Protein AF-A0A955ITH9-F1 (afdb_monomer)

Secondary structure (DSSP, 8-state):
--SGGG--S-S--B-SSSSS----SSS--TT-EEEE--EEEEGGGTEEEE--EEEEEETTEEEESSTTS--SHHHHHHHH--

Sequence (82 aa):
AGYGDTFVHGIGHQLGLEVHDVTPDGPLKAGMIVTVEPGVYLADRRIGVRIEDDILVTAKGHQNLSRKIPRTITEIEAIASS

Radius of gyration: 15.22 Å; Cα contacts (8 Å, |Δi|>4): 121; chains: 1; bounding box: 33×30×33 Å

Foldseek 3Di:
DAPPVQFPDDQKAWPDPDRRDDDDDDDDDAQTKIKGKHKGHDVVVRDIDIDIWIWGQHPVGIDTPCVVDDDDPVVVCVVVVD

Mean predicted aligned error: 3.48 Å

pLDDT: mean 94.95, std 7.86, range [50.72, 98.75]

Nearest PDB structures (foldseek):
  3ig4-assembly1_A  TM=9.713E-01  e=9.142E-06  Bacillus anthracis
  5xev-assembly1_A-2  TM=8.424E-01  e=9.299E-04  Deinococcus radiodurans R1 = ATCC 13939 = DSM 20539
  4b28-assembly1_A-2  TM=8.005E-01  e=4.169E-02  Roseobacter denitrificans OCh 114
  4eeb-assembly1_B  TM=4.150E-01  e=4.240E+00  Thermotoga maritima
  8t8q-assembly1_A  TM=3.526E-01  e=2.228E+00  Homo sapiens

Solvent-accessible surface area (backbone atoms only — not comparable to full-atom values): 5093 Å² total; per-residue (Å²): 132,63,72,58,91,30,30,85,71,70,58,55,46,30,45,68,97,39,80,79,26,86,75,74,88,78,78,92,50,60,78,42,35,30,42,46,37,59,45,46,46,41,75,95,75,76,45,70,52,69,57,71,42,44,34,38,31,41,92,89,52,71,44,69,74,50,70,86,58,70,80,49,70,70,54,43,53,61,67,72,74,110

Structure (mmCIF, N/CA/C/O backbone):
data_AF-A0A955ITH9-F1
#
_entry.id   AF-A0A955ITH9-F1
#
loop_
_atom_site.group_PDB
_atom_site.id
_atom_site.type_symbol
_atom_site.label_atom_id
_atom_site.label_alt_id
_atom_site.label_comp_id
_atom_site.label_asym_id
_atom_site.label_entity_id
_atom_site.label_seq_id
_atom_site.pdbx_PDB_ins_code
_atom_site.Cartn_x
_atom_site.Cartn_y
_atom_site.Cartn_z
_atom_site.occupancy
_atom_site.B_iso_or_equiv
_atom_site.auth_seq_id
_atom_site.auth_comp_id
_atom_site.auth_asym_id
_atom_site.auth_atom_id
_atom_site.pdbx_PDB_model_num
ATOM 1 N N . ALA A 1 1 ? 8.549 -11.464 5.550 1.00 50.72 1 ALA A N 1
ATOM 2 C CA . ALA A 1 1 ? 7.865 -10.155 5.629 1.00 50.72 1 ALA A CA 1
ATOM 3 C C . ALA A 1 1 ? 6.385 -10.424 5.437 1.00 50.72 1 ALA A C 1
ATOM 5 O O . ALA A 1 1 ? 6.075 -11.358 4.712 1.00 50.72 1 ALA A O 1
ATOM 6 N N . GLY A 1 2 ? 5.500 -9.707 6.126 1.00 58.12 2 GLY A N 1
ATOM 7 C CA . GLY A 1 2 ? 4.154 -10.231 6.348 1.00 58.12 2 GLY A CA 1
ATOM 8 C C . GLY A 1 2 ? 4.168 -11.231 7.505 1.00 58.12 2 GLY A C 1
ATOM 9 O O . GLY A 1 2 ? 5.146 -11.948 7.706 1.00 58.12 2 GLY A O 1
ATOM 10 N N . TYR A 1 3 ? 3.141 -11.163 8.335 1.00 80.31 3 TYR A N 1
ATOM 11 C CA . TYR A 1 3 ? 3.000 -11.698 9.690 1.00 80.31 3 TYR A CA 1
ATOM 12 C C . TYR A 1 3 ? 2.931 -13.250 9.736 1.00 80.31 3 TYR A C 1
ATOM 14 O O . TYR A 1 3 ? 1.991 -13.841 10.265 1.00 80.31 3 TYR A O 1
ATOM 22 N N . GLY A 1 4 ? 3.919 -13.927 9.139 1.00 87.19 4 GLY A N 1
ATOM 23 C CA . GLY A 1 4 ? 3.936 -15.377 8.928 1.00 87.19 4 GLY A CA 1
ATOM 24 C C . GLY A 1 4 ? 2.769 -15.840 8.054 1.00 87.19 4 GLY A C 1
ATOM 25 O O . GLY A 1 4 ? 2.352 -15.125 7.144 1.00 87.19 4 GLY A O 1
ATOM 26 N N . ASP A 1 5 ? 2.196 -16.992 8.397 1.00 89.81 5 ASP A N 1
ATOM 27 C CA . ASP A 1 5 ? 1.066 -17.617 7.686 1.00 89.81 5 ASP A CA 1
ATOM 28 C C . ASP A 1 5 ? -0.221 -16.773 7.689 1.00 89.81 5 ASP A C 1
ATOM 30 O O . ASP A 1 5 ? -1.187 -17.099 7.007 1.00 89.81 5 ASP A O 1
ATOM 34 N N . THR A 1 6 ? -0.254 -15.679 8.454 1.00 93.12 6 THR A N 1
ATOM 35 C CA . THR A 1 6 ? -1.412 -14.774 8.530 1.00 93.12 6 THR A CA 1
ATOM 36 C C . THR A 1 6 ? -1.354 -13.635 7.508 1.00 93.12 6 THR A C 1
ATOM 38 O O . THR A 1 6 ? -2.307 -12.867 7.396 1.00 93.12 6 THR A O 1
ATOM 41 N N . PHE A 1 7 ? -0.268 -13.535 6.732 1.00 94.88 7 PHE A N 1
ATOM 42 C CA . PHE A 1 7 ? -0.136 -12.649 5.574 1.00 94.88 7 PHE A CA 1
ATOM 43 C C . PHE A 1 7 ? -0.159 -13.500 4.301 1.00 94.88 7 PHE A C 1
ATOM 45 O O . PHE A 1 7 ? 0.837 -14.115 3.932 1.00 94.88 7 PHE A O 1
ATOM 52 N N . VAL A 1 8 ? -1.325 -13.579 3.659 1.00 93.62 8 VAL A N 1
ATOM 53 C CA . VAL A 1 8 ? -1.652 -14.666 2.712 1.00 93.62 8 VAL A CA 1
ATOM 54 C C . VAL A 1 8 ? -1.635 -14.257 1.235 1.00 93.62 8 VAL A C 1
ATOM 56 O O . VAL A 1 8 ? -2.064 -15.027 0.380 1.00 93.62 8 VAL A O 1
ATOM 59 N N . HIS A 1 9 ? -1.172 -13.049 0.916 1.00 94.69 9 HIS A N 1
ATOM 60 C CA . HIS A 1 9 ? -1.134 -12.519 -0.451 1.00 94.69 9 HIS A CA 1
ATOM 61 C C . HIS A 1 9 ? 0.134 -11.688 -0.700 1.00 94.69 9 HIS A C 1
ATOM 63 O O . HIS A 1 9 ? 0.985 -11.571 0.178 1.00 94.69 9 HIS A O 1
ATOM 69 N N . GLY A 1 10 ? 0.301 -11.155 -1.915 1.00 93.38 10 GLY A N 1
ATOM 70 C CA . GLY A 1 10 ? 1.394 -10.232 -2.241 1.00 93.38 10 GLY A CA 1
ATOM 71 C C . GLY A 1 10 ? 1.231 -8.869 -1.556 1.00 93.38 10 GLY A C 1
ATOM 72 O O . GLY A 1 10 ? 0.152 -8.532 -1.089 1.00 93.38 10 GLY A O 1
ATOM 73 N N . ILE A 1 11 ? 2.301 -8.071 -1.499 1.00 95.25 11 ILE A N 1
ATOM 74 C CA . ILE A 1 11 ? 2.264 -6.726 -0.889 1.00 95.25 11 ILE A CA 1
ATOM 75 C C . ILE A 1 11 ? 1.584 -5.666 -1.774 1.00 95.25 11 ILE A C 1
ATOM 77 O O . ILE A 1 11 ? 1.341 -4.562 -1.298 1.00 95.25 11 ILE A O 1
ATOM 81 N N . GLY A 1 12 ? 1.318 -5.977 -3.042 1.00 96.56 12 GLY A N 1
ATOM 82 C CA . GLY A 1 12 ? 0.671 -5.084 -3.999 1.00 96.56 12 GLY A CA 1
ATOM 83 C C . GLY A 1 12 ? 0.862 -5.530 -5.443 1.00 96.56 12 GLY A C 1
ATOM 84 O O . GLY A 1 12 ? 1.511 -6.548 -5.713 1.00 96.56 12 GLY A O 1
ATOM 85 N N . HIS A 1 13 ? 0.315 -4.747 -6.367 1.00 98.19 13 HIS A N 1
ATOM 86 C CA . HIS A 1 13 ? 0.337 -4.976 -7.813 1.00 98.19 13 HIS A CA 1
ATOM 87 C C . HIS A 1 13 ? 0.452 -3.646 -8.582 1.00 98.19 13 HIS A C 1
ATOM 89 O O . HIS A 1 13 ? 0.326 -2.570 -7.999 1.00 98.19 13 HIS A O 1
ATOM 95 N N . GLN A 1 14 ? 0.715 -3.699 -9.895 1.00 98.38 14 GLN A N 1
ATOM 96 C CA . GLN A 1 14 ? 0.602 -2.507 -10.749 1.00 98.38 14 GLN A CA 1
ATOM 97 C C . GLN A 1 14 ? -0.862 -2.074 -10.856 1.00 98.38 14 GLN A C 1
ATOM 99 O O . GLN A 1 14 ? -1.760 -2.918 -10.869 1.00 98.38 14 GLN A O 1
ATOM 104 N N . LEU A 1 15 ? -1.082 -0.766 -10.957 1.00 98.56 15 LEU A N 1
ATOM 105 C CA . LEU A 1 15 ? -2.402 -0.164 -11.105 1.00 98.56 15 LEU A CA 1
ATOM 106 C C . LEU A 1 15 ? -2.404 0.800 -12.294 1.00 98.56 15 LEU A C 1
ATOM 108 O O . LEU A 1 15 ? -1.504 1.633 -12.431 1.00 98.56 15 LEU A O 1
ATOM 112 N N . GLY A 1 16 ? -3.437 0.720 -13.128 1.00 97.50 16 GLY A N 1
ATOM 113 C CA . GLY A 1 16 ? -3.580 1.591 -14.288 1.00 97.50 16 GLY A CA 1
ATOM 114 C C . GLY A 1 16 ? -4.965 1.494 -14.907 1.00 97.50 16 GLY A C 1
ATOM 115 O O . GLY A 1 16 ? -5.947 1.852 -14.261 1.00 97.50 16 GLY A O 1
ATOM 116 N N . LEU A 1 17 ? -5.052 1.071 -16.171 1.00 97.44 17 LEU A N 1
ATOM 117 C CA . LEU A 1 17 ? -6.360 0.897 -16.825 1.00 97.44 17 LEU A CA 1
ATOM 118 C C . LEU A 1 17 ? -7.132 -0.283 -16.229 1.00 97.44 17 LEU A C 1
ATOM 120 O O . LEU A 1 17 ? -8.351 -0.212 -16.091 1.00 97.44 17 LEU A O 1
ATOM 124 N N . GLU A 1 18 ? -6.406 -1.330 -15.849 1.00 97.88 18 GLU A N 1
ATOM 125 C CA . GLU A 1 18 ? -6.927 -2.464 -15.098 1.00 97.88 18 GLU A CA 1
ATOM 126 C C . GLU A 1 18 ? -6.570 -2.327 -13.616 1.00 97.88 18 GLU A C 1
ATOM 128 O O . GLU A 1 18 ? -5.559 -1.716 -13.253 1.00 97.88 18 GLU A O 1
ATOM 133 N N . VAL A 1 19 ? -7.393 -2.930 -12.752 1.00 97.75 19 VAL A N 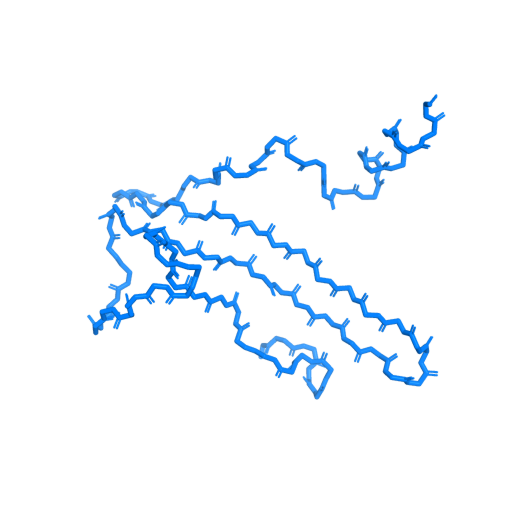1
ATOM 134 C CA . VAL A 1 19 ? -7.150 -2.934 -11.300 1.00 97.75 19 VAL A CA 1
ATOM 135 C C . VAL A 1 19 ? -5.836 -3.658 -10.999 1.00 97.75 19 VAL A C 1
ATOM 137 O O . VAL A 1 19 ? -4.970 -3.116 -10.325 1.00 97.75 19 VAL A O 1
ATOM 140 N N . HIS A 1 20 ? -5.658 -4.850 -11.572 1.00 98.06 20 HIS A N 1
ATOM 141 C CA . HIS A 1 20 ? -4.380 -5.558 -11.619 1.00 98.06 20 HIS A CA 1
ATOM 142 C C . HIS A 1 20 ? -3.763 -5.360 -13.005 1.00 98.06 20 HIS A C 1
ATOM 144 O O . HIS A 1 20 ? -3.992 -6.166 -13.909 1.00 98.06 20 HIS A O 1
ATOM 150 N N . ASP A 1 21 ? -3.024 -4.268 -13.183 1.00 98.06 21 ASP A N 1
ATOM 151 C CA . ASP A 1 21 ? -2.431 -3.941 -14.479 1.00 98.06 21 ASP A CA 1
ATOM 152 C C . ASP A 1 21 ? -1.202 -4.816 -14.786 1.00 98.06 21 ASP A C 1
ATOM 154 O O . ASP A 1 21 ? -0.631 -5.494 -13.921 1.00 98.06 21 ASP A O 1
ATOM 158 N N . VAL A 1 22 ? -0.787 -4.810 -16.052 1.00 96.81 22 VAL A N 1
ATOM 159 C CA . VAL A 1 22 ? 0.363 -5.570 -16.540 1.00 96.81 22 VAL A CA 1
ATOM 160 C C . VAL A 1 22 ? 1.598 -5.224 -15.715 1.00 96.81 22 VAL A C 1
ATOM 162 O O . VAL A 1 22 ? 1.988 -4.065 -15.596 1.00 96.81 22 VAL A O 1
ATOM 165 N N . THR A 1 23 ? 2.252 -6.253 -15.178 1.00 95.31 23 THR A N 1
ATOM 166 C CA . THR A 1 23 ? 3.502 -6.095 -14.434 1.00 95.31 23 THR A CA 1
ATOM 167 C C . THR A 1 23 ? 4.689 -6.188 -15.393 1.00 95.31 23 THR A C 1
ATOM 169 O O . THR A 1 23 ? 4.951 -7.273 -15.913 1.00 95.31 23 THR A O 1
ATOM 172 N N . PRO A 1 24 ? 5.404 -5.080 -15.660 1.00 93.25 24 PRO A N 1
ATOM 173 C CA . PRO A 1 24 ? 6.595 -5.113 -16.494 1.00 93.25 24 PRO A CA 1
ATOM 174 C C . PRO A 1 24 ? 7.758 -5.775 -15.750 1.00 93.25 24 PRO A C 1
ATOM 176 O O . PRO A 1 24 ? 7.875 -5.667 -14.529 1.00 93.25 24 PRO A O 1
ATOM 179 N N . ASP A 1 25 ? 8.665 -6.397 -16.500 1.00 95.44 25 ASP A N 1
ATOM 180 C CA . ASP A 1 25 ? 9.881 -6.974 -15.933 1.00 95.44 25 ASP A CA 1
ATOM 181 C C . ASP A 1 25 ? 10.847 -5.898 -15.403 1.00 95.44 25 ASP A C 1
ATOM 183 O O . ASP A 1 25 ? 11.023 -4.820 -15.988 1.00 95.44 25 ASP A O 1
ATOM 187 N N . GLY A 1 26 ? 11.558 -6.239 -14.326 1.00 95.69 26 GLY A N 1
ATOM 188 C CA . GLY A 1 26 ? 12.621 -5.417 -13.747 1.00 95.69 26 GLY A CA 1
ATOM 189 C C . GLY A 1 26 ? 12.177 -4.531 -12.573 1.00 95.69 26 GLY A C 1
ATOM 190 O O . GLY A 1 26 ? 11.130 -4.760 -11.971 1.00 95.69 26 GLY A O 1
ATOM 191 N N . PRO A 1 27 ? 13.008 -3.549 -12.172 1.00 96.31 27 PRO A N 1
ATOM 192 C CA . PRO A 1 27 ? 12.722 -2.701 -11.017 1.00 96.31 27 PRO A CA 1
ATOM 193 C C . PRO A 1 27 ? 11.639 -1.657 -11.317 1.00 96.31 27 PRO A C 1
ATOM 195 O O . PRO A 1 27 ? 11.443 -1.260 -12.468 1.00 96.31 27 PRO A O 1
ATOM 198 N N . LEU A 1 28 ? 11.014 -1.136 -10.255 1.00 96.94 28 LEU A N 1
ATOM 199 C CA . LEU A 1 28 ? 10.104 0.009 -10.335 1.00 96.94 28 LEU A CA 1
ATOM 200 C C . LEU A 1 28 ? 10.801 1.228 -10.953 1.00 96.94 28 LEU A C 1
ATOM 202 O O . LEU A 1 28 ? 11.938 1.559 -10.608 1.00 96.94 28 LEU A O 1
ATOM 206 N N . LYS A 1 29 ? 10.094 1.923 -11.846 1.00 97.38 29 LYS A N 1
ATOM 207 C CA . LYS A 1 29 ? 10.561 3.141 -12.521 1.00 97.38 29 LYS A CA 1
ATOM 208 C C . LYS A 1 29 ? 9.591 4.286 -12.263 1.00 97.38 29 LYS A C 1
ATOM 210 O O . LYS A 1 29 ? 8.403 4.070 -12.039 1.00 97.38 29 LYS A O 1
ATOM 215 N N . ALA A 1 30 ? 10.103 5.513 -12.324 1.00 98.38 30 ALA A N 1
ATOM 216 C CA . ALA A 1 30 ? 9.275 6.707 -12.208 1.00 98.38 30 ALA A CA 1
ATOM 217 C C . ALA A 1 30 ? 8.131 6.692 -13.239 1.00 98.38 30 ALA A C 1
ATOM 219 O O . ALA A 1 30 ? 8.348 6.338 -14.397 1.00 98.38 30 ALA A O 1
ATOM 220 N N . GLY A 1 31 ? 6.935 7.089 -12.806 1.00 98.06 31 GLY A N 1
ATOM 221 C CA . GLY A 1 31 ? 5.710 7.060 -13.607 1.00 98.06 31 GLY A CA 1
ATOM 222 C C . GLY A 1 31 ? 4.860 5.800 -13.423 1.00 98.06 31 GLY A C 1
ATOM 223 O O . GLY A 1 31 ? 3.683 5.838 -13.759 1.00 98.06 31 GLY A O 1
ATOM 224 N N . MET A 1 32 ? 5.411 4.718 -12.861 1.00 98.31 32 MET A N 1
ATOM 225 C CA . MET A 1 32 ? 4.619 3.543 -12.481 1.00 98.31 32 MET A CA 1
ATOM 226 C C . MET A 1 32 ? 3.736 3.852 -11.270 1.00 98.31 32 MET A C 1
ATOM 228 O O . MET A 1 32 ? 4.153 4.597 -10.376 1.00 98.31 32 MET A O 1
ATOM 232 N N . ILE A 1 33 ? 2.551 3.246 -11.223 1.00 98.56 33 ILE A N 1
ATOM 233 C CA . ILE A 1 33 ? 1.653 3.283 -10.067 1.00 98.56 33 ILE A CA 1
ATOM 234 C C . ILE A 1 33 ? 1.491 1.853 -9.561 1.00 98.56 33 ILE A C 1
ATOM 236 O O . ILE A 1 33 ? 1.214 0.940 -10.336 1.00 98.56 33 ILE A O 1
ATOM 240 N N . VAL A 1 34 ? 1.689 1.666 -8.261 1.00 98.56 34 VAL A N 1
ATOM 241 C CA . VAL A 1 34 ? 1.526 0.377 -7.585 1.00 98.56 34 VAL A CA 1
ATOM 242 C C . VAL A 1 34 ? 0.679 0.534 -6.338 1.00 98.56 34 VAL A C 1
ATOM 244 O O . VAL A 1 34 ? 0.721 1.587 -5.700 1.00 98.56 34 VAL A O 1
ATOM 247 N N . THR A 1 35 ? -0.031 -0.518 -5.956 1.00 98.62 35 THR A N 1
ATOM 248 C CA . THR A 1 35 ? -0.646 -0.602 -4.631 1.00 98.62 35 THR A CA 1
ATOM 249 C C . THR A 1 35 ? 0.394 -1.010 -3.586 1.00 98.62 35 THR A C 1
ATOM 251 O O . THR A 1 35 ? 1.400 -1.665 -3.884 1.00 98.62 35 THR A O 1
ATOM 254 N N . VAL A 1 36 ? 0.180 -0.587 -2.341 1.00 97.94 36 VAL A N 1
ATOM 255 C CA . VAL A 1 36 ? 0.884 -1.098 -1.157 1.00 97.94 36 VAL A CA 1
ATOM 256 C C . VAL A 1 36 ? -0.170 -1.482 -0.130 1.00 97.94 36 VAL A C 1
ATOM 258 O O . VAL A 1 36 ? -0.755 -0.611 0.508 1.00 97.94 36 VAL A O 1
ATOM 261 N N . GLU A 1 37 ? -0.405 -2.782 0.028 1.00 97.44 37 GLU A N 1
ATOM 262 C CA . GLU A 1 37 ? -1.607 -3.330 0.667 1.00 97.44 37 GLU A CA 1
ATOM 263 C C . GLU A 1 37 ? -1.316 -4.392 1.746 1.00 97.44 37 GLU A C 1
ATOM 265 O O . GLU A 1 37 ? -1.780 -5.529 1.668 1.00 97.44 37 GLU A O 1
ATOM 270 N N . PRO A 1 38 ? -0.538 -4.091 2.799 1.00 96.31 38 PRO A N 1
ATOM 271 C CA . PRO A 1 38 ? -0.297 -5.069 3.850 1.00 96.31 38 PRO A CA 1
ATOM 272 C C . PRO A 1 38 ? -1.596 -5.507 4.551 1.00 96.31 38 PRO A C 1
ATOM 274 O O . PRO A 1 38 ? -2.380 -4.675 5.013 1.00 96.31 38 PRO A O 1
ATOM 277 N N . GLY A 1 39 ? -1.783 -6.824 4.694 1.00 95.81 39 GLY A N 1
ATOM 278 C CA . GLY A 1 39 ? -2.939 -7.417 5.369 1.00 95.81 39 GLY A CA 1
ATOM 279 C C . GLY A 1 39 ? -2.573 -8.527 6.356 1.00 95.81 39 GLY A C 1
ATOM 280 O O . GLY A 1 39 ? -1.672 -9.323 6.103 1.00 95.81 39 GLY A O 1
ATOM 281 N N . VAL A 1 40 ? -3.279 -8.588 7.487 1.00 96.56 40 VAL A N 1
ATOM 282 C CA . VAL A 1 40 ? -3.155 -9.658 8.492 1.00 96.56 40 VAL A CA 1
ATOM 283 C C . VAL A 1 40 ? -4.525 -10.268 8.754 1.00 96.56 40 VAL A C 1
ATOM 285 O O . VAL A 1 40 ? -5.487 -9.552 9.041 1.00 96.56 40 VAL A O 1
ATOM 288 N N . TYR A 1 41 ? -4.598 -11.596 8.687 1.00 96.12 41 TYR A N 1
ATOM 289 C CA . TYR A 1 41 ? -5.839 -12.358 8.791 1.00 96.12 41 TYR A CA 1
ATOM 290 C C . TYR A 1 41 ? -5.711 -13.436 9.875 1.00 96.12 41 TYR A C 1
ATOM 292 O O . TYR A 1 41 ? -4.976 -14.411 9.726 1.00 96.12 41 TYR A O 1
ATOM 300 N N . LEU A 1 42 ? -6.432 -13.254 10.982 1.00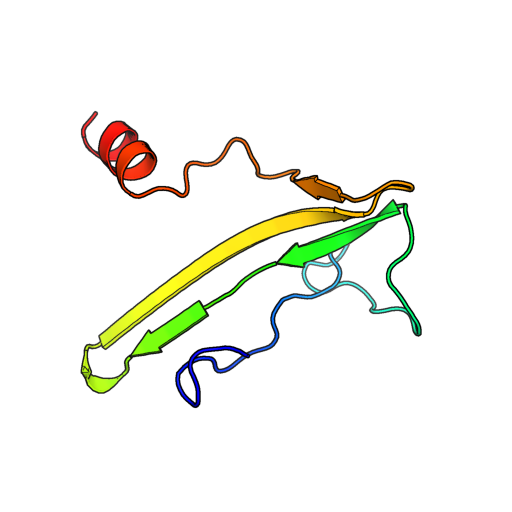 95.88 42 LEU A N 1
ATOM 301 C CA . LEU A 1 42 ? -6.438 -14.130 12.155 1.00 95.88 42 LEU A CA 1
ATOM 302 C C . LEU A 1 42 ? -7.740 -14.938 12.182 1.00 95.88 42 LEU A C 1
ATOM 304 O O . LEU A 1 42 ? -8.769 -14.485 12.696 1.00 95.88 42 LEU A O 1
ATOM 308 N N . ALA A 1 43 ? -7.708 -16.131 11.586 1.00 93.81 43 ALA A N 1
ATOM 309 C C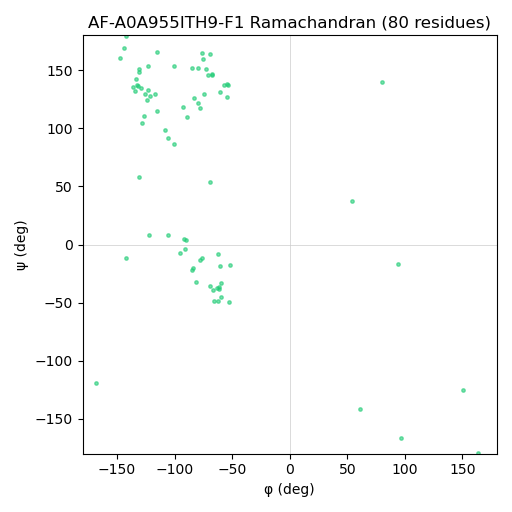A . ALA A 1 43 ? -8.887 -16.985 11.433 1.00 93.81 43 ALA A CA 1
ATOM 310 C C . ALA A 1 43 ? -9.497 -17.413 12.782 1.00 93.81 43 ALA A C 1
ATOM 312 O O . ALA A 1 43 ? -10.719 -17.426 12.929 1.00 93.81 43 ALA A O 1
ATOM 313 N N . ASP A 1 44 ? -8.654 -17.695 13.778 1.00 96.06 44 ASP A N 1
ATOM 314 C CA . ASP A 1 44 ? -9.039 -18.040 15.154 1.00 96.06 44 ASP A CA 1
ATOM 315 C C . ASP A 1 44 ? -9.857 -16.931 15.832 1.00 96.06 44 ASP A C 1
ATOM 317 O O . ASP A 1 44 ? -10.771 -17.211 16.608 1.00 96.06 44 ASP A O 1
ATOM 321 N N . ARG A 1 45 ? -9.571 -15.669 15.492 1.00 96.50 45 ARG A N 1
ATOM 322 C CA . ARG A 1 45 ? -10.271 -14.488 16.019 1.00 96.50 45 ARG A CA 1
ATOM 323 C C . ARG A 1 45 ? -11.395 -13.992 15.121 1.00 96.50 45 ARG A C 1
ATOM 325 O O . ARG A 1 45 ? -12.125 -13.096 15.529 1.00 96.50 45 ARG A O 1
ATOM 332 N N . ARG A 1 46 ? -11.536 -14.551 13.913 1.00 96.88 46 ARG A N 1
ATOM 333 C CA . ARG A 1 46 ? -12.446 -14.062 12.861 1.00 96.88 46 ARG A CA 1
ATOM 334 C C . ARG A 1 46 ? -12.229 -12.575 12.543 1.00 96.88 46 ARG A C 1
ATOM 336 O O . ARG A 1 46 ? -13.187 -11.847 12.299 1.00 96.88 46 ARG A O 1
ATOM 343 N N . ILE A 1 47 ? -10.973 -12.127 12.562 1.00 97.44 47 ILE A N 1
ATOM 344 C CA . ILE A 1 47 ? -10.588 -10.739 12.272 1.00 97.44 47 ILE A CA 1
ATOM 345 C C . ILE A 1 47 ? -9.592 -10.736 11.117 1.00 97.44 47 ILE A C 1
ATOM 347 O O . ILE A 1 47 ? -8.612 -11.478 11.132 1.00 97.44 47 ILE A O 1
ATOM 351 N N . GLY A 1 48 ? -9.826 -9.865 10.140 1.00 96.50 48 GLY A N 1
ATOM 352 C CA . GLY A 1 48 ? -8.885 -9.559 9.070 1.00 96.50 48 GLY A CA 1
ATOM 353 C C . GLY A 1 48 ? -8.837 -8.057 8.844 1.00 96.50 48 GLY A C 1
ATOM 354 O O . GLY A 1 48 ? -9.881 -7.407 8.828 1.00 96.50 48 GLY A O 1
ATOM 355 N N . VAL A 1 49 ? -7.636 -7.508 8.696 1.00 96.81 49 VAL A N 1
ATOM 356 C CA . VAL A 1 49 ? -7.425 -6.080 8.443 1.00 96.81 49 VAL A CA 1
ATOM 357 C C . VAL A 1 49 ? -6.411 -5.932 7.322 1.00 96.81 49 VAL A C 1
ATOM 359 O O . VAL A 1 49 ? -5.352 -6.556 7.365 1.00 96.81 49 VAL A O 1
ATOM 362 N N . ARG A 1 50 ? -6.732 -5.084 6.344 1.00 97.19 50 ARG A N 1
ATOM 363 C CA . ARG A 1 50 ? -5.828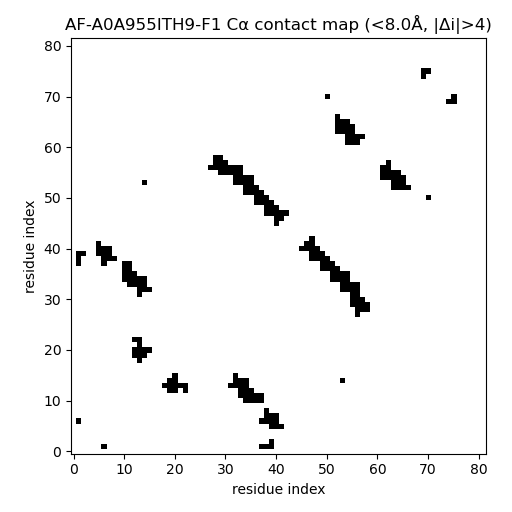 -4.637 5.284 1.00 97.19 50 ARG A CA 1
ATOM 364 C C . ARG A 1 50 ? -5.943 -3.125 5.163 1.00 97.19 50 ARG A C 1
ATOM 366 O O . ARG A 1 50 ? -7.049 -2.593 5.235 1.00 97.19 50 ARG A O 1
ATOM 373 N N . ILE A 1 51 ? -4.808 -2.454 5.021 1.00 97.44 51 ILE A N 1
ATOM 374 C CA . ILE A 1 51 ? -4.740 -1.020 4.731 1.00 97.44 51 ILE A CA 1
ATOM 375 C C . ILE A 1 51 ? -3.962 -0.892 3.432 1.00 97.44 51 ILE A C 1
ATOM 377 O O . ILE A 1 51 ? -2.878 -1.459 3.323 1.00 97.44 51 ILE A O 1
ATOM 381 N N . GLU A 1 52 ? -4.525 -0.182 2.465 1.00 98.25 52 GLU A N 1
ATOM 382 C CA . GLU A 1 52 ? -4.025 -0.124 1.097 1.00 98.25 52 GLU A CA 1
ATOM 383 C C . GLU A 1 52 ? -3.947 1.322 0.616 1.00 98.25 52 GLU A C 1
ATOM 385 O O . GLU A 1 52 ? -4.857 2.114 0.866 1.00 98.25 52 GLU A O 1
ATOM 390 N N . ASP A 1 53 ? -2.840 1.657 -0.043 1.00 98.62 53 ASP A N 1
ATOM 391 C CA . ASP A 1 53 ? -2.611 2.957 -0.666 1.00 98.62 53 ASP A CA 1
ATOM 392 C C . ASP A 1 53 ? -2.110 2.801 -2.109 1.00 98.62 53 ASP A C 1
ATOM 394 O O . ASP A 1 53 ? -1.331 1.894 -2.415 1.00 98.62 53 ASP A O 1
ATOM 398 N N . ASP A 1 54 ? -2.471 3.771 -2.951 1.00 98.75 54 ASP A N 1
ATOM 399 C CA . ASP A 1 54 ? -2.010 3.893 -4.333 1.00 98.75 54 ASP A CA 1
ATOM 400 C C . ASP A 1 54 ? -0.770 4.790 -4.396 1.00 98.75 54 ASP A C 1
ATOM 402 O O . ASP A 1 54 ? -0.799 5.983 -4.056 1.00 98.75 54 ASP A O 1
ATOM 406 N N . ILE A 1 55 ? 0.344 4.229 -4.854 1.00 98.75 55 ILE A N 1
ATOM 407 C CA . ILE A 1 55 ? 1.655 4.866 -4.815 1.00 98.75 55 ILE A CA 1
ATOM 408 C C . ILE A 1 55 ? 2.169 5.132 -6.228 1.00 98.75 55 ILE A C 1
ATOM 410 O O . ILE A 1 55 ? 2.519 4.217 -6.968 1.00 98.75 55 ILE A O 1
ATOM 414 N N . LEU A 1 56 ? 2.313 6.413 -6.572 1.00 98.75 56 LEU A N 1
ATOM 415 C CA . LEU A 1 56 ? 3.054 6.850 -7.753 1.00 98.75 56 LEU A CA 1
ATOM 416 C C . LEU A 1 56 ? 4.555 6.834 -7.456 1.00 98.7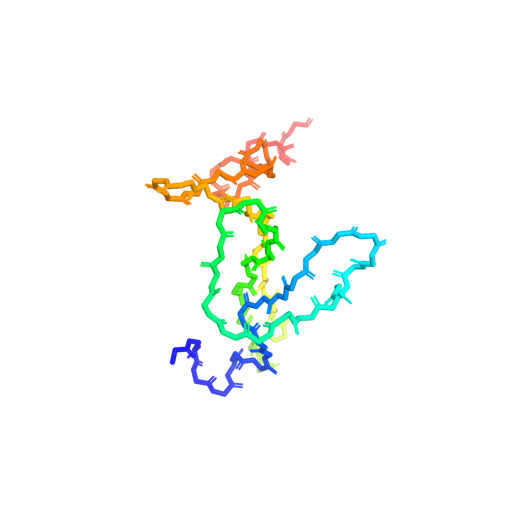5 56 LEU A C 1
ATOM 418 O O . LEU A 1 56 ? 5.036 7.562 -6.583 1.00 98.75 56 LEU A O 1
ATOM 422 N N . VAL A 1 57 ? 5.321 6.073 -8.230 1.00 98.62 57 VAL A N 1
ATOM 423 C CA . VAL A 1 57 ? 6.785 6.105 -8.191 1.00 98.62 57 VAL A CA 1
ATOM 424 C C . VAL A 1 57 ? 7.268 7.383 -8.878 1.00 98.62 57 VAL A C 1
ATOM 426 O O . VAL A 1 57 ? 6.896 7.691 -10.009 1.00 98.62 57 VAL A O 1
ATOM 429 N N . THR A 1 58 ? 8.137 8.137 -8.211 1.00 98.56 58 THR A N 1
ATOM 430 C CA . THR A 1 58 ? 8.732 9.373 -8.740 1.00 98.56 58 THR A CA 1
ATOM 431 C C . THR A 1 58 ? 10.239 9.205 -8.909 1.00 98.56 58 THR A C 1
ATOM 433 O O . THR A 1 58 ? 10.846 8.297 -8.347 1.00 98.56 58 THR A O 1
ATOM 436 N N . ALA A 1 59 ? 10.887 10.117 -9.637 1.00 97.88 59 ALA A N 1
ATOM 437 C CA . ALA A 1 59 ? 12.336 10.057 -9.855 1.00 97.88 59 ALA A CA 1
ATOM 438 C C . ALA A 1 59 ? 13.178 10.126 -8.561 1.00 97.88 59 ALA A C 1
ATOM 440 O O . ALA A 1 59 ? 14.355 9.783 -8.585 1.00 97.88 59 ALA A O 1
ATOM 441 N N . LYS A 1 60 ? 12.600 10.592 -7.444 1.00 97.25 60 LYS A N 1
ATOM 442 C CA . LYS A 1 60 ? 13.294 10.778 -6.156 1.00 97.25 60 LYS A CA 1
ATOM 443 C C . LYS A 1 60 ? 12.658 10.002 -4.995 1.00 97.25 60 LYS A C 1
ATOM 445 O O . LYS A 1 60 ? 13.026 10.232 -3.849 1.00 97.25 60 LYS A O 1
ATOM 450 N N . GLY A 1 61 ? 11.691 9.125 -5.263 1.00 97.62 61 GLY A N 1
ATOM 451 C CA . GLY A 1 61 ? 10.941 8.426 -4.220 1.00 97.62 61 GLY A CA 1
ATOM 452 C C . GLY A 1 61 ? 9.532 8.099 -4.683 1.00 97.62 61 GLY A C 1
ATOM 453 O O . GLY A 1 61 ? 9.349 7.506 -5.740 1.00 97.62 61 GLY A O 1
ATOM 454 N N . HIS A 1 62 ? 8.522 8.520 -3.927 1.00 98.56 62 HIS A N 1
ATOM 455 C CA . HIS A 1 62 ? 7.131 8.200 -4.226 1.00 98.56 62 HIS A CA 1
ATOM 456 C C . HIS A 1 62 ? 6.167 9.311 -3.800 1.00 98.56 62 HIS A C 1
ATOM 458 O O . HIS A 1 62 ? 6.494 10.150 -2.961 1.00 98.56 62 HIS A O 1
ATOM 464 N N . GLN A 1 63 ? 4.969 9.292 -4.374 1.00 98.69 63 GLN A N 1
ATOM 465 C CA . GLN A 1 63 ? 3.832 10.100 -3.965 1.00 98.69 63 GLN A CA 1
ATOM 466 C C . GLN A 1 63 ? 2.656 9.173 -3.665 1.00 98.69 63 GLN A C 1
ATOM 468 O O . GLN A 1 63 ? 2.215 8.427 -4.533 1.00 98.69 63 GLN A O 1
ATOM 473 N N . ASN A 1 64 ? 2.106 9.277 -2.457 1.00 98.56 64 ASN A N 1
ATOM 474 C CA . ASN A 1 64 ? 0.853 8.620 -2.109 1.00 98.56 64 ASN A CA 1
ATOM 475 C C . ASN A 1 64 ? -0.334 9.424 -2.691 1.00 98.56 64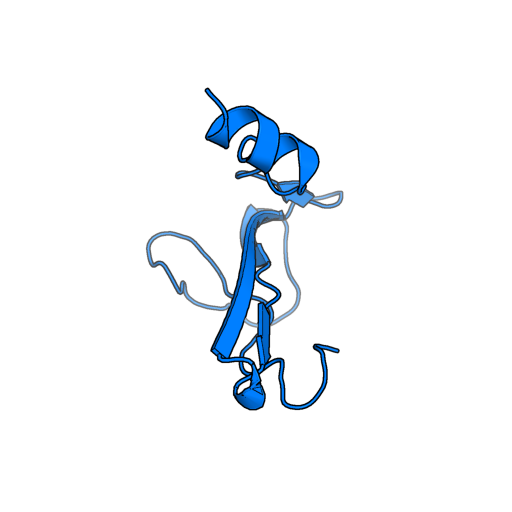 ASN A C 1
ATOM 477 O O . ASN A 1 64 ? -0.531 10.609 -2.364 1.00 98.56 64 ASN A O 1
ATOM 481 N N . LEU A 1 65 ? -1.078 8.787 -3.596 1.00 98.69 65 LEU A N 1
ATOM 482 C CA . LEU A 1 65 ? -2.221 9.354 -4.312 1.00 98.69 65 LE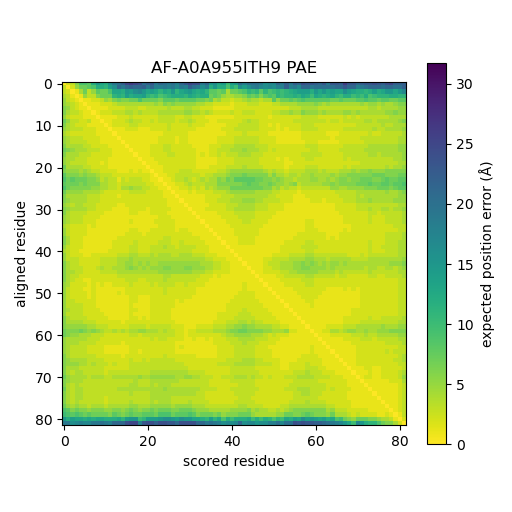U A CA 1
ATOM 483 C C . LEU A 1 65 ? -3.501 9.320 -3.464 1.00 98.69 65 LEU A C 1
ATOM 485 O O . LEU A 1 65 ? -4.288 10.266 -3.519 1.00 98.69 65 LEU A O 1
ATOM 489 N N . SER A 1 66 ? -3.650 8.310 -2.608 1.00 98.19 66 SER A N 1
ATOM 490 C CA . SER A 1 66 ? -4.773 8.089 -1.684 1.00 98.19 66 SER A CA 1
ATOM 491 C C . SER A 1 66 ? -4.591 8.738 -0.303 1.00 98.19 66 SER A C 1
ATOM 493 O O . SER A 1 66 ? -5.474 8.656 0.545 1.00 98.19 66 SER A O 1
ATOM 495 N N . ARG A 1 67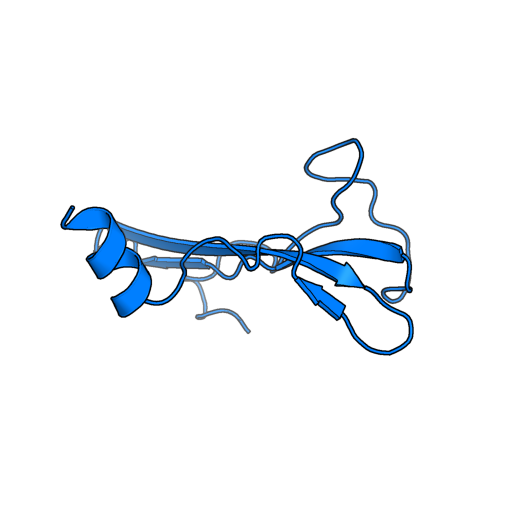 ? -3.507 9.498 -0.083 1.00 97.56 67 ARG A N 1
ATOM 496 C CA . ARG A 1 67 ? -3.099 10.070 1.222 1.00 97.56 67 ARG A CA 1
ATOM 497 C C . ARG A 1 67 ? -4.150 10.868 2.002 1.00 97.56 67 ARG A C 1
ATOM 499 O O . ARG A 1 67 ? -3.915 11.177 3.166 1.00 97.56 67 ARG A O 1
ATOM 506 N N . LYS A 1 68 ? -5.222 11.315 1.343 1.00 97.19 68 LYS A N 1
ATOM 507 C CA . LYS A 1 68 ? -6.310 12.091 1.960 1.00 97.19 68 LYS A CA 1
ATOM 508 C C . LYS A 1 68 ? -7.276 11.212 2.759 1.00 97.19 68 LYS A C 1
ATOM 510 O O . LYS A 1 68 ? -8.089 11.758 3.495 1.00 97.19 68 LYS A O 1
ATOM 515 N N . ILE A 1 69 ? -7.212 9.893 2.588 1.00 96.94 69 ILE A N 1
ATOM 516 C CA . ILE A 1 69 ? -8.060 8.934 3.289 1.00 96.94 69 ILE A CA 1
ATOM 517 C C . ILE A 1 69 ? -7.449 8.656 4.678 1.00 96.94 69 ILE A C 1
ATOM 519 O O . ILE A 1 69 ? -6.264 8.314 4.757 1.00 96.94 69 ILE A O 1
ATOM 523 N N . PRO A 1 70 ? -8.219 8.816 5.772 1.00 96.38 70 PRO A N 1
ATOM 524 C CA . PRO A 1 70 ? -7.805 8.436 7.122 1.00 96.38 70 PRO A CA 1
ATOM 525 C C . PRO A 1 70 ? -7.348 6.982 7.226 1.00 96.38 70 PRO A C 1
ATOM 527 O O . PRO A 1 70 ? -7.998 6.084 6.697 1.00 96.38 70 PRO A O 1
ATOM 530 N N . ARG A 1 71 ? -6.253 6.746 7.953 1.00 94.94 71 ARG A N 1
ATOM 531 C 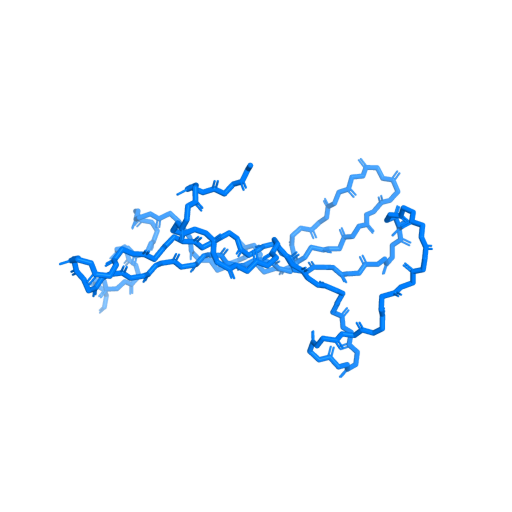CA . ARG A 1 71 ? -5.688 5.392 8.145 1.00 94.94 71 ARG A CA 1
ATOM 532 C C . ARG A 1 71 ? -5.134 5.137 9.538 1.00 94.94 71 ARG A C 1
ATOM 534 O O . ARG A 1 71 ? -4.831 3.997 9.883 1.00 94.94 71 ARG A O 1
ATOM 541 N N . THR A 1 72 ? -4.994 6.179 10.350 1.00 95.81 72 THR A N 1
ATOM 542 C CA . THR A 1 72 ? -4.700 6.009 11.773 1.00 95.81 72 THR A CA 1
ATOM 543 C C . THR A 1 72 ? -5.992 5.795 12.553 1.00 95.81 72 THR A C 1
ATOM 545 O O . THR A 1 72 ? -7.047 6.295 12.166 1.00 95.81 72 THR A O 1
ATOM 548 N N . ILE A 1 73 ? -5.902 5.078 13.676 1.00 96.75 73 ILE A N 1
ATOM 549 C CA . ILE A 1 73 ? -7.045 4.831 14.569 1.00 96.75 73 ILE A CA 1
ATOM 550 C C . ILE A 1 73 ? -7.722 6.157 14.940 1.00 96.75 73 ILE A C 1
ATOM 552 O O . ILE A 1 73 ? -8.921 6.304 14.750 1.00 96.75 73 ILE A O 1
ATOM 556 N N . THR A 1 74 ? -6.936 7.150 15.368 1.00 97.25 74 THR A N 1
ATOM 557 C CA . THR A 1 74 ? -7.443 8.465 15.779 1.00 97.25 74 THR A CA 1
ATOM 558 C C . THR A 1 74 ? -8.191 9.194 14.665 1.00 97.25 74 THR A C 1
ATOM 560 O O . THR A 1 74 ? -9.264 9.735 14.913 1.00 97.25 74 THR A O 1
ATOM 563 N N . GLU A 1 75 ? -7.656 9.224 13.439 1.00 96.56 75 GLU A N 1
ATOM 564 C CA . GLU A 1 75 ? -8.339 9.892 12.323 1.00 96.56 75 GLU A CA 1
ATOM 565 C C . GLU A 1 75 ? -9.634 9.164 11.940 1.00 96.56 75 GLU A C 1
ATOM 567 O O . GLU A 1 75 ? -10.633 9.820 11.653 1.00 96.56 75 GLU A O 1
ATOM 572 N N . ILE A 1 76 ? -9.628 7.825 11.957 1.00 96.75 76 ILE A N 1
ATOM 573 C CA . ILE A 1 76 ? -10.804 7.003 11.645 1.00 96.75 76 ILE A CA 1
ATOM 574 C C . ILE A 1 76 ? -11.897 7.198 12.703 1.00 96.75 76 ILE A C 1
ATOM 576 O O . ILE A 1 76 ? -13.050 7.448 12.358 1.00 96.75 76 ILE A O 1
ATOM 580 N N . GLU A 1 77 ? -11.556 7.127 13.990 1.00 97.31 77 GLU A N 1
ATOM 581 C CA . GLU A 1 77 ? -12.514 7.323 15.084 1.00 97.31 77 GLU A CA 1
ATOM 582 C C . GLU A 1 77 ? -13.128 8.729 15.063 1.00 97.31 77 GLU A C 1
ATOM 584 O O . GLU A 1 77 ? -14.326 8.880 15.313 1.00 97.31 77 GLU A O 1
ATOM 589 N N . ALA A 1 78 ? -12.341 9.750 14.704 1.00 96.31 78 ALA A N 1
ATOM 590 C CA . ALA A 1 78 ? -12.818 11.125 14.595 1.00 96.31 78 ALA A CA 1
ATOM 591 C C . ALA A 1 78 ? -13.890 11.304 13.506 1.00 96.31 78 ALA A C 1
ATOM 593 O O . ALA A 1 78 ? -14.838 12.056 13.720 1.00 96.31 78 ALA A O 1
ATOM 594 N N . ILE A 1 79 ? -13.767 10.614 12.364 1.00 95.38 79 ILE A N 1
ATOM 595 C CA . ILE A 1 79 ? -14.760 10.697 11.277 1.00 95.38 79 ILE A CA 1
ATOM 596 C C . ILE A 1 79 ? -15.948 9.743 11.458 1.00 95.38 79 ILE A C 1
ATOM 598 O O . ILE A 1 79 ? -16.996 9.964 10.866 1.00 95.38 79 ILE A O 1
ATOM 602 N N . ALA A 1 80 ? -15.799 8.673 12.243 1.00 92.44 80 ALA A N 1
ATOM 603 C CA . ALA A 1 80 ? -16.873 7.712 12.502 1.00 92.44 80 ALA A CA 1
ATOM 604 C C . ALA A 1 80 ? -17.814 8.155 13.635 1.00 92.44 80 ALA A C 1
ATOM 606 O O . ALA A 1 80 ? -18.929 7.653 13.741 1.00 92.44 80 ALA A O 1
ATOM 607 N N . SER A 1 81 ? -17.355 9.072 14.490 1.00 86.19 81 SER A N 1
ATOM 608 C CA . SER A 1 81 ? -18.106 9.568 15.651 1.00 86.19 81 SER A CA 1
ATOM 609 C C . SER A 1 81 ? -18.936 10.829 15.361 1.00 86.19 81 SER A C 1
ATOM 611 O O . SER A 1 81 ? -19.505 11.399 16.293 1.00 86.19 81 SER A O 1
ATOM 613 N N . SER A 1 82 ? -18.977 11.285 14.104 1.00 64.81 82 SER A N 1
ATOM 614 C CA . SER A 1 82 ? -19.774 12.430 13.632 1.00 64.81 82 SER A CA 1
ATOM 615 C C . SER A 1 82 ? -21.089 11.985 13.009 1.00 64.81 82 SER A C 1
ATOM 617 O O . SER A 1 82 ? -22.115 12.641 13.282 1.00 64.81 82 SER A O 1
#